Protein AF-S8C388-F1 (afdb_monomer)

Structure (mmCIF, N/CA/C/O backbone):
data_AF-S8C388-F1
#
_entry.id   AF-S8C388-F1
#
loop_
_atom_site.group_PDB
_atom_site.id
_atom_site.type_symbol
_atom_site.label_atom_id
_atom_site.label_alt_id
_atom_site.label_comp_id
_atom_site.label_asym_id
_atom_site.label_entity_id
_atom_site.label_seq_id
_atom_site.pdbx_PDB_ins_code
_atom_site.Cartn_x
_atom_site.Cartn_y
_atom_site.Cartn_z
_atom_site.occupancy
_atom_site.B_iso_or_equiv
_atom_site.auth_seq_id
_atom_site.auth_comp_id
_atom_site.auth_asym_id
_atom_site.auth_atom_id
_atom_site.pdbx_PDB_model_num
ATOM 1 N N . VAL A 1 1 ? 28.770 -8.120 -2.928 1.00 51.78 1 VAL A N 1
ATOM 2 C CA . VAL A 1 1 ? 28.266 -6.893 -3.592 1.00 51.78 1 VAL A CA 1
ATOM 3 C C . VAL A 1 1 ? 26.761 -7.035 -3.756 1.00 51.78 1 VAL A C 1
ATOM 5 O O . VAL A 1 1 ? 26.341 -8.005 -4.373 1.00 51.78 1 VAL A O 1
ATOM 8 N N . LEU A 1 2 ? 25.957 -6.150 -3.159 1.00 63.97 2 LEU A N 1
ATOM 9 C CA . LEU A 1 2 ? 24.500 -6.151 -3.341 1.00 63.97 2 LEU A CA 1
ATOM 10 C C . LEU A 1 2 ? 24.179 -5.541 -4.712 1.00 63.97 2 LEU A C 1
ATOM 12 O O . LEU A 1 2 ? 24.616 -4.428 -4.999 1.00 63.97 2 LEU A O 1
ATOM 16 N N . THR A 1 3 ? 23.467 -6.257 -5.582 1.00 83.06 3 THR A N 1
ATOM 17 C CA . THR A 1 3 ? 23.083 -5.714 -6.893 1.00 83.06 3 THR A CA 1
ATOM 18 C C . THR A 1 3 ? 21.937 -4.711 -6.738 1.00 83.06 3 THR A C 1
ATOM 20 O O . THR A 1 3 ? 21.128 -4.817 -5.815 1.00 83.06 3 THR A O 1
ATOM 23 N N . LYS A 1 4 ? 21.845 -3.733 -7.654 1.00 79.50 4 LYS A N 1
ATOM 24 C CA . LYS A 1 4 ? 20.786 -2.704 -7.643 1.00 79.50 4 LYS A CA 1
ATOM 25 C C . LYS A 1 4 ? 19.384 -3.320 -7.565 1.00 79.50 4 LYS A C 1
ATOM 27 O O . LYS A 1 4 ? 18.557 -2.842 -6.801 1.00 79.50 4 LYS A O 1
ATOM 32 N N . SER A 1 5 ? 19.150 -4.419 -8.282 1.00 80.88 5 SER A N 1
ATOM 33 C CA . SER A 1 5 ? 17.873 -5.136 -8.255 1.00 80.88 5 SER A CA 1
ATOM 34 C C . SER A 1 5 ? 17.545 -5.716 -6.877 1.00 80.88 5 SER A C 1
ATOM 36 O O . SER A 1 5 ? 16.419 -5.564 -6.427 1.00 80.88 5 SER A O 1
ATOM 38 N N . ILE A 1 6 ? 18.516 -6.306 -6.164 1.00 85.88 6 ILE A N 1
ATOM 39 C CA . ILE A 1 6 ? 18.266 -6.828 -4.809 1.00 85.88 6 ILE A CA 1
ATOM 40 C C . ILE A 1 6 ? 17.948 -5.680 -3.847 1.00 85.88 6 ILE A C 1
ATOM 42 O O . ILE A 1 6 ? 17.042 -5.805 -3.031 1.00 85.88 6 ILE A O 1
ATOM 46 N N . LEU A 1 7 ? 18.651 -4.548 -3.952 1.00 88.81 7 LEU A N 1
ATOM 47 C CA . LEU A 1 7 ? 18.364 -3.380 -3.118 1.00 88.81 7 LEU A CA 1
ATOM 48 C C . LEU A 1 7 ? 16.943 -2.844 -3.360 1.00 88.81 7 LEU A C 1
ATOM 50 O O . LEU A 1 7 ? 16.223 -2.579 -2.399 1.00 88.81 7 LEU A O 1
ATOM 54 N N . LEU A 1 8 ? 16.535 -2.724 -4.627 1.00 88.25 8 LEU A N 1
ATOM 55 C CA . LEU A 1 8 ? 15.192 -2.281 -5.010 1.00 88.25 8 LEU A CA 1
ATOM 56 C C . LEU A 1 8 ? 14.110 -3.229 -4.483 1.00 88.25 8 LEU A C 1
ATOM 58 O O . LEU A 1 8 ? 13.168 -2.774 -3.835 1.00 88.25 8 LEU A O 1
ATOM 62 N N . SER A 1 9 ? 14.267 -4.539 -4.689 1.00 89.56 9 SER A N 1
ATOM 63 C CA . SER A 1 9 ? 13.317 -5.537 -4.189 1.00 89.56 9 SER A CA 1
ATOM 64 C C . SER A 1 9 ? 13.241 -5.547 -2.664 1.00 89.56 9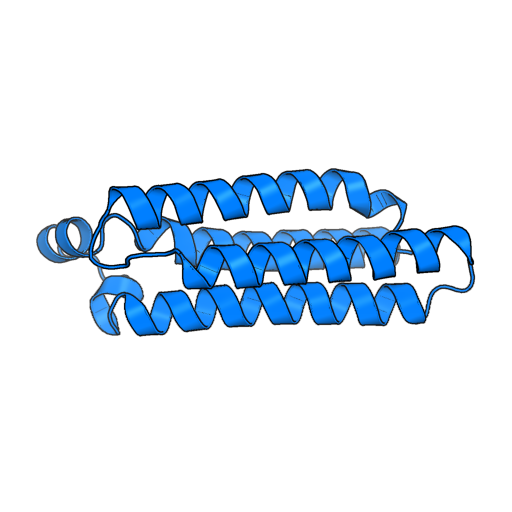 SER A C 1
ATOM 66 O O . SER A 1 9 ? 12.146 -5.567 -2.112 1.00 89.56 9 SER A O 1
ATOM 68 N N . SER A 1 10 ? 14.376 -5.471 -1.963 1.00 92.25 10 SER A N 1
ATOM 69 C CA . SER A 1 10 ? 14.397 -5.404 -0.497 1.00 92.25 10 SER A CA 1
ATOM 70 C C . SER A 1 10 ? 13.711 -4.145 0.032 1.00 92.25 10 SER A C 1
ATOM 72 O O . SER A 1 10 ? 12.961 -4.220 1.006 1.00 92.25 10 SER A O 1
ATOM 74 N N . CYS A 1 11 ? 13.923 -2.996 -0.618 1.00 92.88 11 CYS A N 1
ATOM 75 C CA . CYS A 1 11 ? 13.239 -1.749 -0.282 1.00 92.88 11 CYS A CA 1
ATOM 76 C C . CYS A 1 11 ? 11.717 -1.887 -0.447 1.00 92.88 11 CYS A C 1
ATOM 78 O O . CYS A 1 11 ? 10.972 -1.603 0.490 1.00 92.88 11 CYS A O 1
ATOM 80 N N . LEU A 1 12 ? 11.262 -2.416 -1.588 1.00 93.38 12 LEU A N 1
ATOM 81 C CA . LEU A 1 12 ? 9.843 -2.643 -1.868 1.00 93.38 12 LEU A CA 1
ATOM 82 C C . LEU A 1 12 ? 9.199 -3.587 -0.842 1.00 93.38 12 LEU A C 1
ATOM 84 O O . LEU A 1 12 ? 8.171 -3.253 -0.255 1.00 93.38 12 LEU A O 1
ATOM 88 N N . CYS A 1 13 ? 9.840 -4.724 -0.554 1.00 94.06 13 CYS A N 1
ATOM 89 C CA . CYS A 1 13 ? 9.389 -5.665 0.473 1.00 94.06 13 CYS A CA 1
ATOM 90 C C . CYS A 1 13 ? 9.283 -5.007 1.855 1.00 94.06 13 CYS A C 1
ATOM 92 O O . CYS A 1 13 ? 8.340 -5.274 2.601 1.00 94.06 13 CYS A O 1
ATOM 94 N N . SER A 1 14 ? 10.236 -4.137 2.199 1.00 95.94 14 SER A N 1
ATOM 95 C CA . SER A 1 14 ? 10.257 -3.442 3.489 1.00 95.94 14 SER A CA 1
ATOM 96 C C . SER A 1 14 ? 9.117 -2.425 3.591 1.00 95.94 14 SER A C 1
ATOM 98 O O . SER A 1 14 ? 8.417 -2.391 4.602 1.00 95.94 14 SER A O 1
ATOM 100 N N . LEU A 1 15 ? 8.871 -1.651 2.527 1.00 96.75 15 LEU A N 1
ATOM 101 C CA . LEU A 1 15 ? 7.749 -0.711 2.448 1.00 96.75 15 LEU A CA 1
ATOM 102 C C . LEU A 1 15 ? 6.405 -1.432 2.594 1.00 96.75 15 LEU A C 1
ATOM 104 O O . LEU A 1 15 ? 5.589 -1.044 3.430 1.00 96.75 15 LEU A O 1
ATOM 108 N N . PHE A 1 16 ? 6.200 -2.528 1.860 1.00 96.31 16 PHE A N 1
ATOM 109 C CA . PHE A 1 16 ? 4.989 -3.339 1.994 1.00 96.31 16 PHE A CA 1
ATOM 110 C C . PHE A 1 16 ? 4.844 -3.964 3.380 1.00 96.31 16 PHE A C 1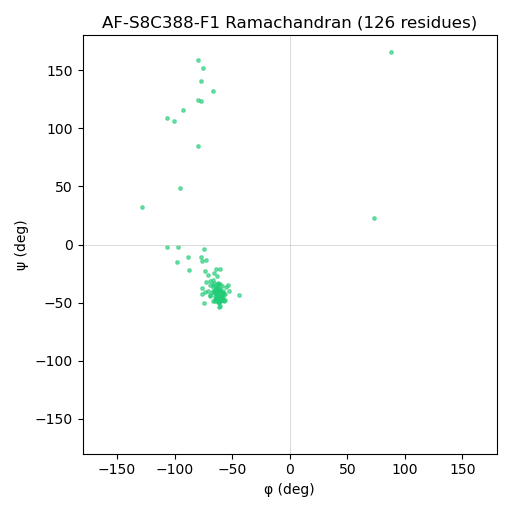
ATOM 112 O O . PHE A 1 16 ? 3.737 -3.995 3.911 1.00 96.31 16 PHE A O 1
ATOM 119 N N . SER A 1 17 ? 5.937 -4.407 4.004 1.00 97.19 17 SER A N 1
ATOM 120 C CA . SER A 1 17 ? 5.894 -4.940 5.371 1.00 97.19 17 SER A CA 1
ATOM 121 C C . SER A 1 17 ? 5.409 -3.890 6.374 1.00 97.19 17 SER A C 1
ATOM 123 O O . SER A 1 17 ? 4.593 -4.203 7.240 1.00 97.19 17 SER A O 1
ATOM 125 N N . LEU A 1 18 ? 5.843 -2.632 6.231 1.00 97.12 18 LEU A N 1
ATOM 126 C CA . LEU A 1 18 ? 5.353 -1.525 7.057 1.00 97.12 18 LEU A CA 1
ATOM 127 C C . LEU A 1 18 ? 3.863 -1.252 6.812 1.00 97.12 18 LEU A C 1
ATOM 129 O O . LEU A 1 18 ? 3.095 -1.147 7.767 1.00 97.12 18 LEU A O 1
ATOM 133 N N . ILE A 1 19 ? 3.441 -1.192 5.546 1.00 97.94 19 ILE A N 1
ATOM 134 C CA . ILE A 1 19 ? 2.038 -0.971 5.162 1.00 97.94 19 ILE A CA 1
ATOM 135 C C . ILE A 1 19 ? 1.139 -2.073 5.742 1.00 97.94 19 ILE A C 1
ATOM 137 O O . ILE A 1 19 ? 0.114 -1.774 6.354 1.00 97.94 19 ILE A O 1
ATOM 141 N N . ILE A 1 20 ? 1.538 -3.340 5.599 1.00 97.62 20 ILE A N 1
ATOM 142 C CA . ILE A 1 20 ? 0.823 -4.505 6.139 1.00 97.62 20 ILE A CA 1
ATOM 143 C C . ILE A 1 20 ? 0.786 -4.452 7.665 1.00 97.62 20 ILE A C 1
ATOM 145 O O . ILE A 1 20 ? -0.259 -4.719 8.257 1.00 97.62 20 ILE A O 1
ATOM 149 N N . SER A 1 21 ? 1.893 -4.071 8.309 1.00 96.12 21 SER A N 1
ATOM 150 C CA . SER A 1 21 ? 1.939 -3.941 9.765 1.00 96.12 21 SER A CA 1
ATOM 151 C C . SER A 1 21 ? 0.981 -2.878 10.292 1.00 96.12 21 SER A C 1
ATOM 153 O O . SER A 1 21 ? 0.474 -3.055 11.390 1.00 96.12 21 SER A O 1
ATOM 155 N N . LEU A 1 22 ? 0.734 -1.794 9.553 1.00 95.81 22 LEU A N 1
ATOM 156 C CA . LEU A 1 22 ? -0.268 -0.793 9.930 1.00 95.81 22 LEU A CA 1
ATOM 157 C C . LEU A 1 22 ? -1.689 -1.285 9.644 1.00 95.81 22 LEU A C 1
ATOM 159 O O . LEU A 1 22 ? -2.597 -1.097 10.449 1.00 95.81 22 LEU A O 1
ATOM 163 N N . ALA A 1 23 ? -1.888 -1.920 8.490 1.00 96.81 23 ALA A N 1
ATOM 164 C CA . ALA A 1 23 ? -3.203 -2.357 8.051 1.00 96.81 23 ALA A CA 1
ATOM 165 C C . ALA A 1 23 ? -3.774 -3.506 8.886 1.00 96.81 23 ALA A C 1
ATOM 167 O O . ALA A 1 23 ? -4.991 -3.591 9.030 1.00 96.81 23 ALA A O 1
ATOM 168 N N . LYS A 1 24 ? -2.919 -4.383 9.431 1.00 96.25 24 LYS A N 1
ATOM 169 C CA . LYS A 1 24 ? -3.355 -5.538 10.230 1.00 96.25 24 LYS A CA 1
ATOM 170 C C . LYS A 1 24 ? -4.086 -5.129 11.515 1.00 96.25 24 LYS A C 1
ATOM 172 O O . LYS A 1 24 ? -4.917 -5.896 11.980 1.00 96.25 24 LYS A O 1
ATOM 177 N N . ASP A 1 25 ? -3.786 -3.942 12.046 1.00 95.25 25 ASP A N 1
ATOM 178 C CA . ASP A 1 25 ? -4.349 -3.429 13.302 1.00 95.25 25 ASP A CA 1
ATOM 179 C C . ASP A 1 25 ? -5.667 -2.658 13.064 1.00 95.25 25 ASP A C 1
ATOM 181 O O . ASP A 1 25 ? -6.369 -2.296 14.005 1.00 95.25 25 ASP A O 1
ATOM 185 N N . LEU A 1 26 ? -6.027 -2.359 11.806 1.00 95.88 26 LEU A N 1
ATOM 186 C CA . LEU A 1 26 ? -7.265 -1.639 11.470 1.00 95.88 26 LEU A CA 1
ATOM 187 C C . LEU A 1 26 ? -8.560 -2.413 11.781 1.00 95.88 26 LEU A C 1
ATOM 189 O O . LEU A 1 26 ? -9.544 -1.749 12.108 1.00 95.88 26 LEU A O 1
ATOM 193 N N . PRO A 1 27 ? -8.640 -3.752 11.651 1.00 95.44 27 PRO A N 1
ATOM 194 C CA . PRO A 1 27 ? -9.875 -4.488 11.909 1.00 95.44 27 PRO A CA 1
ATOM 195 C C . PRO A 1 27 ? -10.255 -4.631 13.383 1.00 95.44 27 PRO A C 1
ATOM 197 O O . PRO A 1 27 ? -11.437 -4.829 13.651 1.00 95.44 27 PRO A O 1
ATOM 200 N N . ASP A 1 28 ? -9.302 -4.525 14.316 1.00 94.25 28 ASP A N 1
ATOM 201 C CA . ASP A 1 28 ? -9.519 -4.883 15.728 1.00 94.25 28 ASP A CA 1
ATOM 202 C C . ASP A 1 28 ? -9.111 -3.7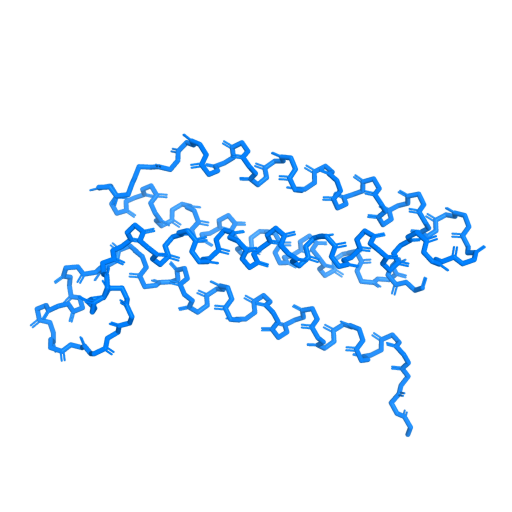91 16.733 1.00 94.25 28 ASP A C 1
ATOM 204 O O . ASP A 1 28 ? -8.726 -4.058 17.868 1.00 94.25 28 ASP A O 1
ATOM 208 N N . VAL A 1 29 ? -9.257 -2.519 16.350 1.00 94.19 29 VAL A N 1
ATOM 209 C CA . VAL A 1 29 ? -8.871 -1.378 17.207 1.00 94.19 29 VAL A CA 1
ATOM 210 C C . VAL A 1 29 ? -9.550 -1.410 18.584 1.00 94.19 29 VAL A C 1
ATOM 212 O O . VAL A 1 29 ? -8.949 -1.024 19.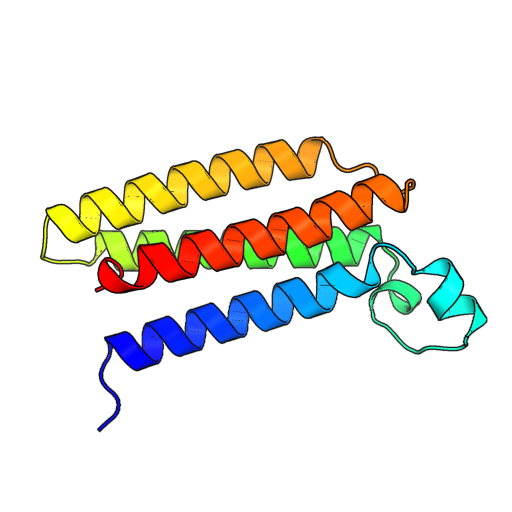588 1.00 94.19 29 VAL A O 1
ATOM 215 N N . GLU A 1 30 ? -10.810 -1.843 18.650 1.00 92.31 30 GLU A N 1
ATOM 216 C CA . GLU A 1 30 ? -11.564 -1.900 19.907 1.00 92.31 30 GLU A CA 1
ATOM 217 C C . GLU A 1 30 ? -11.152 -3.091 20.785 1.00 92.31 30 GLU A C 1
ATOM 219 O O . GLU A 1 30 ? -11.082 -2.951 22.009 1.00 92.31 30 GLU A O 1
ATOM 224 N N . GLY A 1 31 ? -10.849 -4.247 20.184 1.00 93.50 31 GLY A N 1
ATOM 225 C CA . GLY A 1 31 ? -10.279 -5.388 20.900 1.00 93.50 31 GLY A CA 1
ATOM 226 C C . GLY A 1 31 ? -8.910 -5.041 21.479 1.00 93.50 31 GLY A C 1
ATOM 227 O O . GLY A 1 31 ? -8.687 -5.210 22.680 1.00 93.50 31 GLY A O 1
ATOM 228 N N . ASP A 1 32 ? -8.048 -4.430 20.665 1.00 95.00 32 ASP A N 1
ATOM 229 C CA . ASP A 1 32 ? -6.712 -3.979 21.061 1.00 95.00 32 ASP A CA 1
ATOM 230 C C . ASP A 1 32 ? -6.759 -2.949 22.200 1.00 95.00 32 ASP A C 1
ATOM 232 O O . ASP A 1 32 ? -5.963 -3.009 23.144 1.00 95.00 32 ASP A O 1
ATOM 236 N N . ARG A 1 33 ? -7.732 -2.027 22.162 1.00 95.25 33 ARG A N 1
ATOM 237 C CA . ARG A 1 33 ? -7.971 -1.053 23.238 1.00 95.25 33 ARG A CA 1
ATOM 238 C C . ARG A 1 33 ? -8.349 -1.743 24.546 1.00 95.25 33 ARG A C 1
ATOM 240 O O . ARG A 1 33 ? -7.790 -1.407 25.589 1.00 95.25 33 ARG A O 1
ATOM 247 N N . LYS A 1 34 ? -9.275 -2.706 24.507 1.00 96.06 34 LYS A N 1
ATOM 248 C CA . LYS A 1 34 ? -9.710 -3.469 25.693 1.00 96.06 34 LYS A CA 1
ATOM 249 C C . LYS A 1 34 ? -8.597 -4.336 26.272 1.00 96.06 34 LYS A C 1
ATOM 251 O O . LYS A 1 34 ? -8.525 -4.494 27.486 1.00 96.06 34 LYS A O 1
ATOM 256 N N . ALA A 1 35 ? -7.716 -4.853 25.420 1.00 95.62 35 ALA A N 1
ATOM 257 C CA . ALA A 1 35 ? -6.529 -5.599 25.822 1.00 95.62 35 ALA A CA 1
ATOM 258 C C . ALA A 1 35 ? -5.403 -4.708 26.391 1.00 95.62 35 ALA A C 1
ATOM 260 O O . ALA A 1 35 ? -4.381 -5.225 26.838 1.00 95.62 35 ALA A O 1
ATOM 261 N N . GLY A 1 36 ? -5.569 -3.379 26.391 1.00 94.56 36 GLY A N 1
ATOM 262 C CA . GLY A 1 36 ? -4.572 -2.437 26.903 1.00 94.56 36 GLY A CA 1
ATOM 263 C C . GLY A 1 36 ? -3.344 -2.287 25.999 1.00 94.56 36 GLY A C 1
ATOM 264 O O . GLY A 1 36 ? -2.277 -1.896 26.476 1.00 94.56 36 GLY A O 1
ATOM 265 N N . LEU A 1 37 ? -3.465 -2.606 24.705 1.00 94.75 37 LEU A N 1
ATOM 266 C CA . LEU A 1 37 ? -2.355 -2.508 23.761 1.00 94.75 37 LEU A CA 1
ATOM 267 C C . LEU A 1 37 ? -2.094 -1.056 23.344 1.00 94.75 37 LEU A C 1
ATOM 269 O O . LEU A 1 37 ? -2.999 -0.266 23.083 1.00 94.75 37 LEU A O 1
ATOM 273 N N . ASN A 1 38 ? -0.812 -0.715 23.215 1.00 92.50 38 ASN A N 1
ATOM 274 C CA . ASN A 1 38 ? -0.343 0.626 22.859 1.00 92.50 38 ASN A CA 1
ATOM 275 C C . ASN A 1 38 ? -0.067 0.781 21.351 1.00 92.50 38 ASN A C 1
ATOM 277 O O . ASN A 1 38 ? 0.989 1.288 20.959 1.00 92.50 38 ASN A O 1
ATOM 281 N N . LEU A 1 39 ? -1.008 0.351 20.506 1.00 92.81 39 LEU A N 1
ATOM 282 C CA . LEU A 1 39 ? -0.890 0.404 19.043 1.00 92.81 39 LEU A CA 1
ATOM 283 C C . LEU A 1 39 ? -1.183 1.800 18.479 1.00 92.81 39 LEU A C 1
ATOM 285 O O . LEU A 1 39 ? -1.862 2.618 19.104 1.00 92.81 39 LEU A O 1
ATOM 289 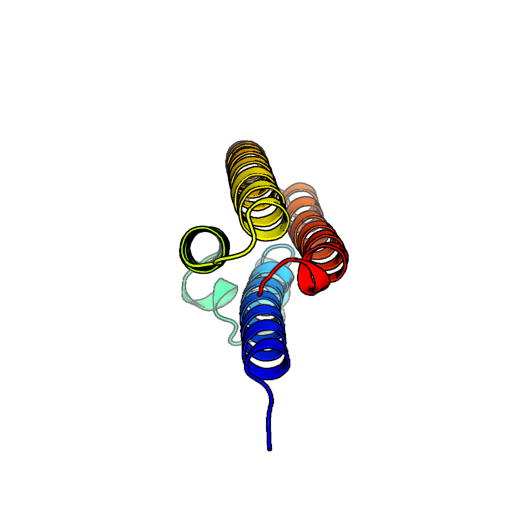N N . LEU A 1 40 ? -0.689 2.077 17.268 1.00 92.31 40 LEU A N 1
ATOM 290 C CA . LEU A 1 40 ? -0.915 3.366 16.609 1.00 92.31 40 LEU A CA 1
ATOM 291 C C . LEU A 1 40 ? -2.413 3.601 16.359 1.00 92.31 40 LEU A C 1
ATOM 293 O O . LEU A 1 40 ? -2.918 4.677 16.668 1.00 92.31 40 LEU A O 1
ATOM 297 N N . SER A 1 41 ? -3.133 2.576 15.896 1.00 93.62 41 SER A N 1
ATOM 298 C CA . SER A 1 41 ? -4.582 2.619 15.654 1.00 93.62 41 SER A CA 1
ATOM 299 C C . SER A 1 41 ? -5.389 2.923 16.922 1.00 93.62 41 SER A C 1
ATOM 301 O O . SER A 1 41 ? -6.384 3.644 16.858 1.00 93.62 41 SER A O 1
ATOM 303 N N . VAL A 1 42 ? -4.928 2.459 18.088 1.00 95.38 42 VAL A N 1
ATOM 304 C CA . VAL A 1 42 ? -5.538 2.755 19.396 1.00 95.38 42 VAL A CA 1
ATOM 305 C C . VAL A 1 42 ? -5.259 4.198 19.830 1.00 95.38 42 VAL A C 1
ATOM 307 O O . VAL A 1 42 ? -6.165 4.862 20.346 1.00 95.38 42 VAL A O 1
ATOM 310 N N . LYS A 1 43 ? -4.029 4.686 19.604 1.00 95.38 43 LYS A N 1
ATOM 311 C CA . LYS A 1 43 ? -3.552 6.012 20.037 1.00 95.38 43 LYS A CA 1
ATOM 312 C C . LYS A 1 43 ? -4.111 7.170 19.218 1.00 95.38 43 LYS A C 1
ATOM 314 O O . LYS A 1 43 ? -4.575 8.143 19.800 1.00 95.38 43 LYS A O 1
ATOM 319 N N . ILE A 1 44 ? -4.026 7.087 17.889 1.00 95.69 44 ILE A N 1
ATOM 320 C CA . ILE A 1 44 ? -4.427 8.184 16.986 1.00 95.69 44 ILE A CA 1
ATOM 321 C C . ILE A 1 44 ? -5.740 7.898 16.252 1.00 95.69 44 ILE A C 1
ATOM 323 O O . ILE A 1 44 ? -6.229 8.745 15.512 1.00 95.69 44 ILE A O 1
ATOM 327 N N . GLY A 1 45 ? -6.329 6.723 16.470 1.00 93.81 45 GLY A N 1
ATOM 328 C CA . GLY A 1 45 ? -7.571 6.307 15.836 1.00 93.81 45 GLY A CA 1
ATOM 329 C C . GLY A 1 45 ? -7.362 5.619 14.488 1.00 93.81 45 GLY A C 1
ATOM 330 O O . GLY A 1 45 ? -6.302 5.665 13.863 1.00 93.81 45 GLY A O 1
ATOM 331 N N . GLN A 1 46 ? -8.426 4.973 14.028 1.00 94.88 46 GLN A N 1
ATOM 332 C CA . GLN A 1 46 ? -8.419 4.134 12.834 1.00 94.88 46 GLN A CA 1
ATOM 333 C C . GLN A 1 46 ? -8.301 4.947 11.534 1.00 94.88 46 GLN A C 1
ATOM 335 O O . GLN A 1 46 ? -7.557 4.562 10.635 1.00 94.88 46 GLN A O 1
ATOM 340 N N . MET A 1 47 ? -8.986 6.095 11.441 1.00 95.69 47 MET A N 1
ATOM 341 C CA . MET A 1 47 ? -8.991 6.932 10.233 1.00 95.69 47 MET A CA 1
ATOM 342 C C . MET A 1 47 ? -7.606 7.520 9.904 1.00 95.69 47 MET A C 1
ATOM 344 O O 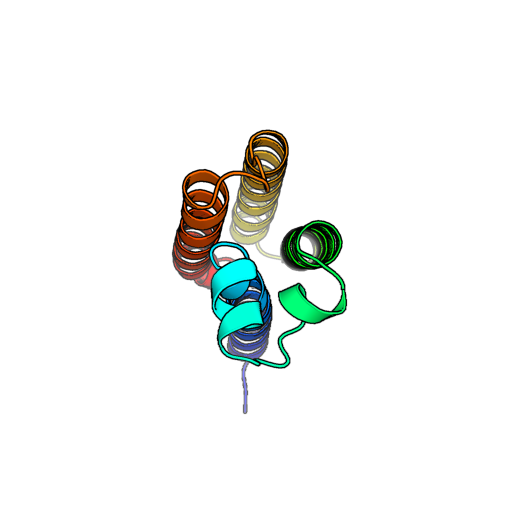. MET A 1 47 ? -7.159 7.344 8.770 1.00 95.69 47 MET A O 1
ATOM 348 N N . PRO A 1 48 ? -6.858 8.133 10.845 1.00 97.19 48 PRO A N 1
ATOM 349 C CA . PRO A 1 48 ? -5.506 8.605 10.544 1.00 97.19 48 PRO A CA 1
ATOM 350 C C . PRO A 1 48 ? -4.547 7.477 10.146 1.00 97.19 48 PRO A C 1
ATOM 352 O O . PRO A 1 48 ? -3.768 7.648 9.212 1.00 97.19 48 PRO A O 1
ATOM 355 N N . VAL A 1 49 ? -4.630 6.303 10.788 1.00 97.25 49 VAL A N 1
ATOM 356 C CA . VAL A 1 49 ? -3.802 5.140 10.413 1.00 97.25 49 VAL A C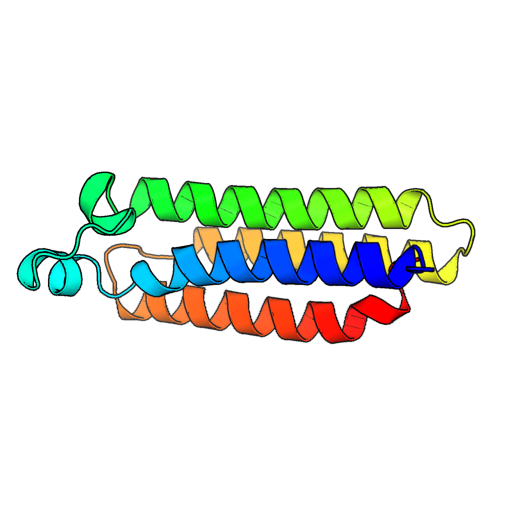A 1
ATOM 357 C C . VAL A 1 49 ? -4.148 4.631 9.018 1.00 97.25 49 VAL A C 1
ATOM 359 O O . VAL A 1 49 ? -3.242 4.322 8.245 1.00 97.25 49 VAL A O 1
ATOM 362 N N . PHE A 1 50 ? -5.433 4.592 8.663 1.00 97.62 50 PHE A N 1
ATOM 363 C CA . PHE A 1 50 ? -5.864 4.248 7.312 1.00 97.62 50 PHE A CA 1
ATOM 364 C C . PHE A 1 50 ? -5.291 5.219 6.274 1.00 97.62 50 PHE A C 1
ATOM 366 O O . PHE A 1 50 ? -4.717 4.775 5.281 1.00 97.62 50 PHE A O 1
ATOM 373 N N . VAL A 1 51 ? -5.360 6.531 6.527 1.00 98.00 51 VAL A N 1
ATOM 374 C CA . VAL A 1 51 ? -4.774 7.546 5.636 1.00 98.00 51 VAL A CA 1
ATOM 375 C C . VAL A 1 51 ? -3.265 7.347 5.493 1.00 98.00 51 VAL A C 1
ATOM 377 O O . VAL A 1 51 ? -2.779 7.302 4.368 1.00 98.00 51 VAL A O 1
ATOM 380 N N . ILE A 1 52 ? -2.528 7.146 6.592 1.00 97.94 52 ILE A N 1
ATOM 381 C CA . ILE A 1 52 ? -1.080 6.874 6.551 1.00 97.94 52 ILE A CA 1
ATOM 382 C C . ILE A 1 52 ? -0.785 5.630 5.704 1.00 97.94 52 ILE A C 1
ATOM 384 O O . ILE A 1 52 ? 0.074 5.672 4.825 1.00 97.94 52 ILE A O 1
ATOM 388 N N . CYS A 1 53 ? -1.520 4.539 5.931 1.00 97.56 53 CYS A N 1
ATOM 389 C CA . CYS A 1 53 ? -1.376 3.287 5.192 1.00 97.56 53 CYS A CA 1
ATOM 390 C C . CYS A 1 53 ? -1.570 3.498 3.679 1.00 97.56 53 CYS A C 1
ATOM 392 O O . CYS A 1 53 ? -0.721 3.097 2.880 1.00 97.56 53 CYS A O 1
ATOM 394 N N . VAL A 1 54 ? -2.641 4.195 3.286 1.00 97.69 54 VAL A N 1
ATOM 395 C CA . VAL A 1 54 ? -2.934 4.511 1.881 1.00 97.69 54 VAL A CA 1
ATOM 396 C C . VAL A 1 54 ? -1.878 5.440 1.288 1.00 97.69 54 VAL A C 1
ATOM 398 O O . VAL A 1 54 ? -1.396 5.185 0.188 1.00 97.69 54 VAL A O 1
ATOM 401 N N . SER A 1 55 ? -1.464 6.487 2.002 1.00 98.06 55 SER A N 1
ATOM 402 C CA . SER A 1 55 ? -0.421 7.404 1.535 1.00 98.06 55 SER A CA 1
ATOM 403 C C . SER A 1 55 ? 0.909 6.687 1.302 1.00 98.06 55 SER A C 1
ATOM 405 O O . SER A 1 55 ? 1.546 6.915 0.275 1.00 98.06 55 SER A O 1
ATOM 407 N N . MET A 1 56 ? 1.310 5.780 2.200 1.00 97.88 56 MET A N 1
ATOM 408 C CA . MET A 1 56 ? 2.515 4.960 2.030 1.00 97.88 56 MET A CA 1
ATOM 409 C C . MET A 1 56 ? 2.409 4.024 0.822 1.00 97.88 56 MET A C 1
ATOM 411 O O . MET A 1 56 ? 3.370 3.892 0.061 1.00 97.88 56 MET A O 1
ATOM 415 N N . LEU A 1 57 ? 1.243 3.408 0.609 1.00 97.69 57 LEU A N 1
ATOM 416 C CA . LEU A 1 57 ? 0.986 2.561 -0.556 1.00 97.69 57 LEU A CA 1
ATOM 417 C C . LEU A 1 57 ? 1.102 3.356 -1.865 1.00 97.69 57 LEU A C 1
ATOM 419 O O . LEU A 1 57 ? 1.826 2.954 -2.774 1.00 97.69 57 LEU A O 1
ATOM 423 N N . MET A 1 58 ? 0.467 4.528 -1.938 1.00 98.12 58 MET A N 1
ATOM 424 C CA . MET A 1 58 ? 0.526 5.389 -3.124 1.00 98.12 58 MET A CA 1
ATOM 425 C C . MET A 1 58 ? 1.936 5.928 -3.382 1.00 98.12 58 MET A C 1
ATOM 427 O O . MET A 1 58 ? 2.374 5.968 -4.531 1.00 98.12 58 MET A O 1
ATOM 431 N N . ALA A 1 59 ? 2.678 6.290 -2.331 1.00 97.94 59 ALA A N 1
ATOM 432 C CA . ALA A 1 59 ? 4.073 6.707 -2.451 1.00 97.94 59 ALA A CA 1
ATOM 433 C C . ALA A 1 59 ? 4.968 5.573 -2.976 1.00 97.94 59 ALA A C 1
ATOM 435 O O . ALA A 1 59 ? 5.830 5.811 -3.822 1.00 97.94 59 ALA A O 1
ATOM 436 N N . THR A 1 60 ? 4.727 4.338 -2.529 1.00 96.75 60 THR A N 1
ATOM 437 C CA . THR A 1 60 ? 5.442 3.146 -3.010 1.00 96.75 60 THR A CA 1
ATOM 438 C C . THR A 1 60 ? 5.222 2.949 -4.510 1.00 96.75 60 THR A C 1
ATOM 440 O O . THR A 1 60 ? 6.184 2.792 -5.259 1.00 96.75 60 THR A O 1
ATOM 443 N N . TYR A 1 61 ? 3.979 3.062 -4.985 1.00 97.25 61 TYR A N 1
ATOM 444 C CA . TYR A 1 61 ? 3.689 2.982 -6.418 1.00 97.25 61 TYR A CA 1
ATOM 445 C C . TYR A 1 61 ? 4.253 4.151 -7.220 1.00 97.25 61 TYR A C 1
ATOM 447 O O . TYR A 1 61 ? 4.772 3.937 -8.315 1.00 97.25 61 TYR A O 1
ATOM 455 N N . GLY A 1 62 ? 4.244 5.365 -6.666 1.00 97.06 62 GLY A N 1
ATOM 456 C CA . GLY A 1 62 ? 4.927 6.512 -7.265 1.00 97.06 62 GLY A CA 1
ATOM 457 C C . GLY A 1 62 ? 6.427 6.268 -7.453 1.00 97.06 62 GLY A C 1
ATOM 458 O O . GLY A 1 62 ? 6.969 6.554 -8.522 1.00 97.06 62 GLY A O 1
ATOM 459 N N . LEU A 1 63 ? 7.090 5.671 -6.457 1.00 95.12 63 LEU A N 1
ATOM 460 C CA . LEU A 1 63 ? 8.503 5.305 -6.541 1.00 95.12 63 LEU A CA 1
ATOM 461 C C . LEU A 1 63 ? 8.750 4.264 -7.642 1.00 95.12 63 LEU A C 1
ATOM 463 O O . LEU A 1 63 ? 9.649 4.451 -8.463 1.00 95.12 63 LEU A O 1
ATOM 467 N N . CYS A 1 64 ? 7.938 3.206 -7.706 1.00 95.06 64 CYS A N 1
ATOM 468 C CA . CYS A 1 64 ? 8.051 2.188 -8.752 1.00 95.06 64 CYS A CA 1
ATOM 469 C C . CYS A 1 64 ? 7.848 2.765 -10.161 1.00 95.06 64 CYS A C 1
ATOM 471 O O . CYS A 1 64 ? 8.593 2.417 -11.078 1.00 95.06 64 CYS A O 1
ATOM 473 N N . ILE A 1 65 ? 6.892 3.684 -10.336 1.00 96.69 65 ILE A N 1
ATOM 474 C CA . ILE A 1 65 ? 6.683 4.397 -11.605 1.00 96.69 65 ILE A CA 1
ATOM 475 C C . ILE A 1 65 ? 7.927 5.218 -11.963 1.00 96.69 65 ILE A C 1
ATOM 477 O O . ILE A 1 65 ? 8.408 5.131 -13.093 1.00 96.69 65 ILE A O 1
ATOM 481 N N . GLY A 1 66 ? 8.486 5.969 -11.009 1.00 95.12 66 GLY A N 1
ATOM 482 C CA . GLY A 1 66 ? 9.713 6.744 -11.212 1.00 95.12 66 GLY A CA 1
ATOM 483 C C . GLY A 1 66 ? 10.901 5.876 -11.641 1.00 95.12 66 GLY A C 1
ATOM 484 O O . GLY A 1 66 ? 11.591 6.199 -12.609 1.00 95.12 66 GLY A O 1
ATOM 485 N N . ILE A 1 67 ? 11.094 4.729 -10.981 1.00 92.56 67 ILE A N 1
ATOM 486 C CA . ILE A 1 67 ? 12.120 3.741 -11.344 1.00 92.56 67 ILE A CA 1
ATOM 487 C C . ILE A 1 67 ? 11.870 3.199 -12.756 1.00 92.56 67 ILE A C 1
ATOM 489 O O . ILE A 1 67 ? 12.779 3.216 -13.586 1.00 92.56 67 ILE A O 1
ATOM 493 N N . GLY A 1 68 ? 10.640 2.782 -13.064 1.00 93.56 68 GLY A N 1
ATOM 494 C CA . GLY A 1 68 ? 10.270 2.266 -14.383 1.00 93.56 68 GLY A CA 1
ATOM 495 C C . GLY A 1 68 ? 10.537 3.266 -15.510 1.00 93.56 68 GLY A C 1
ATOM 496 O O . GLY A 1 68 ? 11.086 2.890 -16.545 1.00 93.56 68 GLY A O 1
ATOM 497 N N . LEU A 1 69 ? 10.227 4.550 -15.297 1.00 95.12 69 LEU A N 1
ATOM 498 C CA . LEU A 1 69 ? 10.497 5.627 -16.258 1.00 95.12 69 LEU A CA 1
ATOM 499 C C . LEU A 1 69 ? 11.997 5.801 -16.542 1.00 95.12 69 LEU A C 1
ATOM 501 O O . LEU A 1 69 ? 12.369 6.095 -17.678 1.00 95.12 69 LEU A O 1
ATOM 505 N N . SER A 1 70 ? 12.852 5.568 -15.543 1.00 92.50 70 SER A N 1
ATOM 506 C CA . SER A 1 70 ? 14.312 5.627 -15.695 1.00 92.50 70 SER A CA 1
ATOM 507 C C . SER A 1 70 ? 14.926 4.407 -16.395 1.00 92.50 70 SER A C 1
ATOM 509 O O . SER A 1 70 ? 16.098 4.449 -16.774 1.00 92.50 70 SER A O 1
ATOM 511 N N . SER A 1 71 ? 14.155 3.333 -16.610 1.00 92.12 71 SER A N 1
ATOM 512 C CA . SER A 1 71 ? 14.669 2.107 -17.223 1.00 92.12 71 SER A CA 1
ATOM 513 C C . SER A 1 71 ? 15.062 2.341 -18.689 1.00 92.12 71 SER A C 1
ATOM 515 O O . SER A 1 71 ? 14.258 2.891 -19.455 1.00 92.12 71 SER A O 1
ATOM 517 N N . PRO A 1 72 ? 16.256 1.904 -19.136 1.00 91.25 72 PRO A N 1
ATOM 518 C CA . PRO A 1 72 ? 16.665 2.005 -20.538 1.00 91.25 72 PRO A CA 1
ATOM 519 C C . PRO A 1 72 ? 15.988 0.949 -21.428 1.00 91.25 72 PRO A C 1
ATOM 521 O O . PRO A 1 72 ? 16.010 1.066 -22.651 1.00 91.25 72 PRO A O 1
ATOM 524 N N . ILE A 1 73 ? 15.378 -0.083 -20.832 1.00 93.88 73 ILE A N 1
ATOM 525 C CA . ILE A 1 73 ? 14.735 -1.187 -21.548 1.00 93.88 73 ILE A CA 1
ATOM 526 C C . ILE A 1 73 ? 13.254 -0.854 -21.738 1.00 93.88 73 ILE A C 1
ATOM 528 O O . ILE A 1 73 ? 12.498 -0.786 -20.768 1.00 93.88 73 ILE A O 1
ATOM 532 N N . LEU A 1 74 ? 12.820 -0.692 -22.993 1.00 94.19 74 LEU A N 1
ATOM 533 C CA . LEU A 1 74 ? 11.447 -0.286 -23.322 1.00 94.19 74 LEU A CA 1
ATOM 534 C C . LEU A 1 74 ? 10.390 -1.226 -22.723 1.00 94.19 74 LEU A C 1
ATOM 536 O O . LEU A 1 74 ? 9.399 -0.755 -22.173 1.00 94.19 74 LEU A O 1
ATOM 540 N N . LEU A 1 75 ? 10.619 -2.542 -22.779 1.00 94.56 75 LEU A N 1
ATOM 541 C CA . LEU A 1 75 ? 9.697 -3.528 -22.212 1.00 94.56 75 LEU A CA 1
ATOM 542 C C . LEU A 1 75 ? 9.537 -3.349 -20.696 1.00 94.56 75 LEU A C 1
ATOM 544 O O . LEU A 1 75 ? 8.413 -3.265 -20.211 1.00 94.56 75 LEU A O 1
ATOM 548 N N . ASN A 1 76 ? 10.646 -3.230 -19.958 1.00 93.50 76 ASN A N 1
ATOM 549 C CA . ASN A 1 76 ? 10.618 -3.020 -18.507 1.00 93.50 76 ASN A CA 1
ATOM 550 C C . ASN A 1 76 ? 9.905 -1.718 -18.150 1.00 93.50 76 ASN A C 1
ATOM 552 O O . ASN A 1 76 ? 9.103 -1.699 -17.219 1.00 93.50 76 ASN A O 1
ATOM 556 N N . ARG A 1 77 ? 10.157 -0.648 -18.914 1.00 95.31 77 ARG A N 1
ATOM 557 C CA . ARG A 1 77 ? 9.490 0.644 -18.739 1.00 95.31 77 ARG A CA 1
ATOM 558 C C . ARG A 1 77 ? 7.982 0.520 -18.924 1.00 95.31 77 ARG A C 1
ATOM 560 O O . ARG A 1 77 ? 7.238 0.934 -18.043 1.00 95.31 77 ARG A O 1
ATOM 567 N N . ILE A 1 78 ? 7.529 -0.051 -20.043 1.00 96.62 78 ILE A N 1
ATOM 568 C CA . ILE A 1 78 ? 6.096 -0.197 -20.339 1.00 96.62 78 ILE A CA 1
ATOM 569 C C . ILE A 1 78 ? 5.425 -1.057 -19.272 1.00 96.62 78 ILE A C 1
ATOM 571 O O . ILE A 1 78 ? 4.422 -0.630 -18.703 1.00 96.62 78 ILE A O 1
ATOM 575 N N . VAL A 1 79 ? 5.984 -2.233 -18.971 1.00 96.56 79 VAL A N 1
ATOM 576 C CA . VAL A 1 79 ? 5.405 -3.163 -17.993 1.00 96.56 79 VAL A CA 1
ATOM 577 C C . VAL A 1 79 ? 5.340 -2.509 -16.619 1.00 96.56 79 VAL A C 1
ATOM 579 O O . VAL A 1 79 ? 4.253 -2.409 -16.066 1.00 96.56 79 VAL A O 1
ATOM 582 N N . THR A 1 80 ? 6.459 -1.985 -16.112 1.00 95.62 80 THR A N 1
ATOM 583 C CA . THR A 1 80 ? 6.521 -1.380 -14.775 1.00 95.62 80 THR A CA 1
ATOM 584 C C . THR A 1 80 ? 5.599 -0.169 -14.670 1.00 95.62 80 THR A C 1
ATOM 586 O O . THR A 1 80 ? 4.802 -0.085 -13.745 1.00 95.62 80 THR A O 1
ATOM 589 N N . VAL A 1 81 ? 5.647 0.774 -15.611 1.00 97.62 81 VAL A N 1
ATOM 590 C CA . VAL A 1 81 ? 4.828 1.991 -15.504 1.00 97.62 81 VAL A CA 1
ATOM 591 C C . VAL A 1 81 ? 3.342 1.661 -15.630 1.00 97.62 81 VAL A C 1
ATOM 593 O O . VAL A 1 81 ? 2.554 2.083 -14.786 1.00 97.62 81 VAL A O 1
ATOM 596 N N . SER A 1 82 ? 2.944 0.884 -16.643 1.00 97.88 82 SER A N 1
ATOM 597 C CA . SER A 1 82 ? 1.525 0.571 -16.856 1.00 97.88 82 SER A CA 1
ATOM 598 C C . SER A 1 82 ? 0.937 -0.273 -15.725 1.00 97.88 82 SER A C 1
ATOM 600 O O . SER A 1 82 ? -0.174 0.018 -15.276 1.00 97.88 82 SER A O 1
ATOM 602 N N . SER A 1 83 ? 1.680 -1.262 -15.212 1.00 97.56 83 SER A N 1
ATOM 603 C CA . SER A 1 83 ? 1.212 -2.104 -14.111 1.00 97.56 83 SER A CA 1
ATOM 604 C C . SER A 1 83 ? 1.007 -1.282 -12.843 1.00 97.56 83 SER A C 1
ATOM 606 O O . SER A 1 83 ? -0.064 -1.349 -12.252 1.00 97.56 83 SER A O 1
ATOM 608 N N . HIS A 1 84 ? 1.975 -0.448 -12.459 1.00 97.75 84 HIS A N 1
ATOM 609 C CA . HIS A 1 84 ? 1.897 0.319 -11.216 1.00 97.75 84 HIS A CA 1
ATOM 610 C C . HIS A 1 84 ? 0.876 1.460 -11.299 1.00 97.75 84 HIS A C 1
AT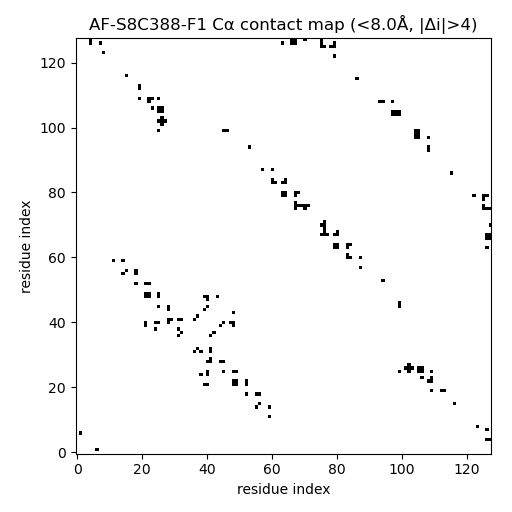OM 612 O O . HIS A 1 84 ? 0.205 1.732 -10.308 1.00 97.75 84 HIS A O 1
ATOM 618 N N . VAL A 1 85 ? 0.674 2.078 -12.471 1.00 98.25 85 VAL A N 1
ATOM 619 C CA . VAL A 1 85 ? -0.434 3.030 -12.684 1.00 98.25 85 VAL A CA 1
ATOM 620 C C . VAL A 1 85 ? -1.788 2.332 -12.538 1.00 98.25 85 VAL A C 1
ATOM 622 O O . VAL A 1 85 ? -2.668 2.840 -11.844 1.00 98.25 85 VAL A O 1
ATOM 625 N N . CYS A 1 86 ? -1.954 1.154 -13.148 1.00 98.25 86 CYS A N 1
ATOM 626 C CA . CYS A 1 86 ? -3.185 0.371 -13.040 1.00 98.25 86 CYS A CA 1
ATOM 627 C C . CYS A 1 86 ? -3.459 -0.042 -11.588 1.00 98.25 86 CYS A C 1
ATOM 629 O O . CYS A 1 86 ? -4.549 0.194 -11.067 1.00 98.25 86 CYS A O 1
ATOM 631 N N . ILE A 1 87 ? -2.449 -0.588 -10.907 1.00 97.94 87 ILE A N 1
ATOM 632 C CA . ILE A 1 87 ? -2.548 -1.012 -9.510 1.00 97.94 87 ILE A CA 1
ATOM 633 C C . ILE A 1 87 ? -2.868 0.177 -8.599 1.00 97.94 87 ILE A C 1
ATOM 635 O O . ILE A 1 87 ? -3.765 0.068 -7.767 1.00 97.94 87 ILE A O 1
ATOM 639 N N . ALA A 1 88 ? -2.201 1.321 -8.777 1.00 97.94 88 ALA A N 1
ATOM 640 C CA . ALA A 1 88 ? -2.494 2.541 -8.031 1.00 97.94 88 ALA A CA 1
ATOM 641 C C . ALA A 1 88 ? -3.948 2.999 -8.242 1.00 97.94 88 ALA A C 1
ATOM 643 O O . ALA A 1 88 ? -4.635 3.327 -7.276 1.00 97.94 88 ALA A O 1
ATOM 644 N N . GLY A 1 89 ? -4.453 2.948 -9.480 1.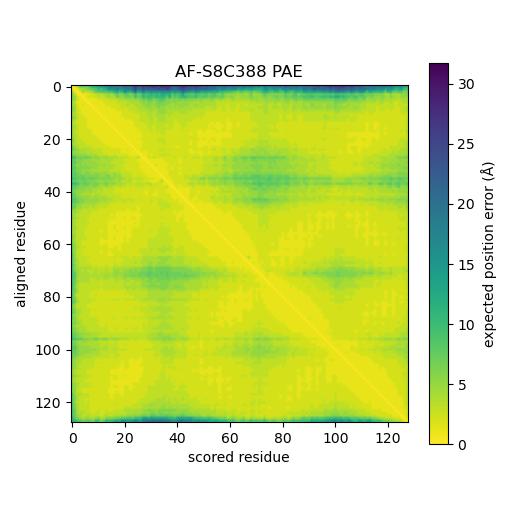00 97.94 89 GLY A N 1
ATOM 645 C CA . GLY A 1 89 ? -5.856 3.233 -9.785 1.00 97.94 89 GLY A CA 1
ATOM 646 C C . GLY A 1 89 ? -6.820 2.282 -9.069 1.00 97.94 89 GLY A C 1
ATOM 647 O O . GLY A 1 89 ? -7.754 2.729 -8.404 1.00 97.94 89 GLY A O 1
ATOM 648 N N . VAL A 1 90 ? -6.566 0.972 -9.130 1.00 97.94 90 VAL A N 1
ATOM 649 C CA . VAL A 1 90 ? -7.369 -0.040 -8.421 1.00 97.94 90 VAL A CA 1
ATOM 650 C C . VAL A 1 90 ? -7.307 0.162 -6.905 1.00 97.94 90 VAL A C 1
ATOM 652 O O . VAL A 1 90 ? -8.332 0.042 -6.233 1.00 97.94 90 VAL A O 1
ATOM 655 N N . ALA A 1 91 ? -6.137 0.495 -6.357 1.00 97.38 91 ALA A N 1
ATOM 656 C CA . ALA A 1 91 ? -5.963 0.772 -4.938 1.00 97.38 91 ALA A CA 1
ATOM 657 C C . ALA A 1 91 ? -6.805 1.975 -4.501 1.00 97.38 91 ALA A C 1
ATOM 659 O O . ALA A 1 91 ? -7.552 1.851 -3.535 1.00 97.38 91 ALA A O 1
ATOM 660 N N . VAL A 1 92 ? -6.775 3.084 -5.248 1.00 97.56 92 VAL A N 1
ATOM 661 C CA . VAL A 1 92 ? -7.631 4.255 -4.990 1.00 97.56 92 VAL A CA 1
ATOM 662 C C . VAL A 1 92 ? -9.113 3.882 -5.053 1.00 97.56 92 VAL A C 1
ATOM 664 O O . VAL A 1 92 ? -9.875 4.216 -4.153 1.00 97.56 92 VAL A O 1
ATOM 667 N N . LEU A 1 93 ? -9.545 3.128 -6.065 1.00 97.00 93 LEU A N 1
ATOM 668 C CA . LEU A 1 93 ? -10.942 2.689 -6.144 1.00 97.00 93 LEU A CA 1
ATOM 669 C C . LEU A 1 93 ? -11.341 1.816 -4.947 1.00 97.00 93 LEU A C 1
ATOM 671 O O . LEU A 1 93 ? -12.456 1.932 -4.437 1.00 97.00 93 LEU A O 1
ATOM 675 N N . ARG A 1 94 ? -10.435 0.959 -4.461 1.00 96.81 94 ARG A N 1
ATOM 676 C CA . ARG A 1 94 ? -10.694 0.171 -3.253 1.00 96.81 94 ARG A CA 1
ATOM 677 C C . ARG A 1 94 ? -10.774 1.036 -2.009 1.00 96.81 94 ARG A C 1
ATOM 679 O O . ARG A 1 94 ? -11.679 0.776 -1.221 1.00 96.81 94 ARG A O 1
ATOM 686 N N . THR A 1 95 ? -9.922 2.047 -1.834 1.00 94.75 95 THR A N 1
ATOM 687 C CA . THR A 1 95 ? -9.956 2.903 -0.632 1.00 94.75 95 THR A CA 1
ATOM 688 C C . THR A 1 95 ? -11.261 3.679 -0.513 1.00 94.75 95 THR A C 1
ATOM 690 O O . THR A 1 95 ? -11.784 3.794 0.590 1.00 94.75 95 THR A O 1
ATOM 693 N N . LEU A 1 96 ? -11.847 4.104 -1.636 1.00 94.69 96 LEU A N 1
ATOM 694 C CA . LEU A 1 96 ? -13.162 4.758 -1.672 1.00 94.69 96 LEU A CA 1
ATOM 695 C C . LEU A 1 96 ? -14.316 3.852 -1.208 1.00 94.69 96 LEU A C 1
ATOM 697 O O . LEU A 1 96 ? -15.370 4.351 -0.829 1.00 94.69 96 LEU A O 1
ATOM 701 N N . SER A 1 97 ? -14.132 2.529 -1.240 1.00 94.38 97 SER A N 1
ATOM 702 C CA . SER A 1 97 ? -15.142 1.547 -0.818 1.00 94.38 97 SER A CA 1
ATOM 703 C C . SER A 1 97 ? -14.960 1.034 0.615 1.00 94.38 97 SER A C 1
ATOM 705 O O . SER A 1 97 ? -15.740 0.190 1.060 1.00 94.38 97 SER A O 1
ATOM 707 N N . VAL A 1 98 ? -13.914 1.477 1.323 1.00 97.56 98 VAL A N 1
ATOM 708 C CA . VAL A 1 98 ? -13.630 1.015 2.686 1.00 97.56 98 VAL A CA 1
ATOM 709 C C . VAL A 1 98 ? -14.531 1.746 3.674 1.00 97.56 98 VAL A C 1
ATOM 711 O O . VAL A 1 98 ? -14.511 2.968 3.769 1.00 97.56 98 VAL A O 1
ATOM 714 N N . ASP A 1 99 ? -15.270 0.968 4.457 1.00 97.44 99 ASP A N 1
ATOM 715 C CA . ASP A 1 99 ? -16.016 1.451 5.616 1.00 97.44 99 ASP A CA 1
ATOM 716 C C . ASP A 1 99 ? -15.219 1.112 6.874 1.00 97.44 99 ASP A C 1
ATOM 718 O O . ASP A 1 99 ? -15.145 -0.047 7.283 1.00 97.44 99 ASP A O 1
ATOM 722 N N . LEU A 1 100 ? -14.605 2.123 7.488 1.00 95.75 100 LEU A N 1
ATOM 723 C CA . LEU A 1 100 ? -13.777 1.927 8.678 1.00 95.75 100 LEU A CA 1
ATOM 724 C C . LEU A 1 100 ? -14.584 1.461 9.896 1.00 95.75 100 LEU A C 1
ATOM 726 O O . LEU A 1 100 ? -14.042 0.770 10.752 1.00 95.75 100 LEU A O 1
ATOM 730 N N . SER A 1 101 ? -15.887 1.744 9.939 1.00 93.88 101 SER A N 1
ATOM 731 C CA . SER A 1 101 ? -16.758 1.317 11.041 1.00 93.88 101 SER A CA 1
ATOM 732 C C . SER A 1 101 ? -17.056 -0.185 11.008 1.00 93.88 101 SER A C 1
ATOM 734 O O . SER A 1 101 ? -17.571 -0.738 11.978 1.00 93.88 101 SER A O 1
ATOM 736 N N . SER A 1 102 ? -16.742 -0.858 9.896 1.00 96.69 102 SER A N 1
ATOM 737 C CA . SER A 1 102 ? -17.005 -2.276 9.678 1.00 96.69 102 SER A CA 1
ATOM 738 C C . SER A 1 102 ? -15.709 -3.092 9.750 1.00 96.69 102 SER A C 1
ATOM 740 O O . SER A 1 102 ? -14.924 -3.072 8.795 1.00 96.69 102 SER A O 1
ATOM 742 N N . PRO A 1 103 ? -15.500 -3.903 10.810 1.00 94.31 103 PRO A N 1
ATOM 743 C CA . PRO A 1 103 ? -14.344 -4.798 10.920 1.00 94.31 103 PRO A CA 1
ATOM 744 C C . PRO A 1 103 ? -14.175 -5.724 9.711 1.00 94.31 103 PRO A C 1
ATOM 746 O O . PRO A 1 103 ? -13.064 -6.002 9.272 1.00 94.31 103 PRO A O 1
ATOM 749 N N . LYS A 1 104 ? -15.287 -6.168 9.107 1.00 96.88 104 LYS A N 1
ATOM 750 C CA . LYS A 1 104 ? -15.257 -6.984 7.883 1.00 96.88 104 LYS A CA 1
ATOM 751 C C . LYS A 1 104 ? -14.700 -6.204 6.689 1.00 96.88 104 LYS A C 1
ATOM 753 O O . LYS A 1 104 ? -13.960 -6.767 5.885 1.00 96.88 104 LYS A O 1
ATOM 758 N N . SER A 1 105 ? -15.057 -4.926 6.559 1.00 97.69 105 SER A N 1
ATOM 759 C CA . SER A 1 105 ? -14.600 -4.066 5.462 1.00 97.69 105 SER A CA 1
ATOM 760 C C . SER A 1 105 ? -13.108 -3.749 5.588 1.00 97.69 105 SER A C 1
ATOM 762 O O . SER A 1 105 ? -12.354 -3.902 4.624 1.00 97.69 105 SER A O 1
ATOM 764 N N . THR A 1 106 ? -12.640 -3.422 6.794 1.00 97.06 106 THR A N 1
ATOM 765 C CA . THR A 1 106 ? -11.213 -3.181 7.058 1.00 97.06 106 THR A CA 1
ATOM 766 C C . THR A 1 106 ? -10.373 -4.451 6.978 1.00 97.06 106 THR A C 1
ATOM 768 O O . THR A 1 106 ? -9.268 -4.416 6.437 1.00 97.06 106 THR A O 1
ATOM 771 N N . GLN A 1 107 ? -10.907 -5.602 7.392 1.00 97.69 107 GLN A N 1
ATOM 772 C CA . GLN A 1 107 ? -10.254 -6.894 7.179 1.00 97.69 107 GLN A CA 1
ATOM 773 C C . GLN A 1 107 ? -10.143 -7.233 5.685 1.00 97.69 107 GLN A C 1
ATOM 775 O O . GLN A 1 107 ? -9.101 -7.704 5.225 1.00 97.69 107 GLN A O 1
ATOM 780 N N . ALA A 1 108 ? -11.183 -6.957 4.892 1.00 97.94 108 ALA A N 1
ATOM 781 C CA . ALA A 1 108 ? -11.123 -7.128 3.443 1.00 97.94 108 ALA A CA 1
ATOM 782 C C . ALA A 1 108 ? -10.077 -6.202 2.796 1.00 97.94 108 ALA A C 1
ATOM 784 O O . ALA A 1 108 ? -9.383 -6.623 1.868 1.00 97.94 108 ALA A O 1
ATOM 785 N N . PHE A 1 109 ? -9.925 -4.970 3.294 1.00 97.94 109 PHE A N 1
ATOM 786 C CA . PHE A 1 109 ? -8.860 -4.058 2.871 1.00 97.94 109 PHE A CA 1
ATOM 787 C C . PHE A 1 109 ? -7.464 -4.594 3.225 1.00 97.94 109 PHE A C 1
ATOM 789 O O . PHE A 1 109 ? -6.583 -4.616 2.369 1.00 97.94 109 PHE A O 1
ATOM 796 N N . TYR A 1 110 ? -7.275 -5.122 4.435 1.00 97.44 110 TYR A N 1
ATOM 797 C CA . TYR A 1 110 ? -6.028 -5.778 4.835 1.00 97.44 110 TYR A CA 1
ATOM 798 C C . TYR A 1 110 ? -5.648 -6.937 3.894 1.00 97.44 110 TYR A C 1
ATOM 800 O O . TYR A 1 110 ? -4.526 -6.990 3.387 1.00 97.44 110 TYR A O 1
ATOM 808 N N . TYR A 1 111 ? -6.588 -7.832 3.570 1.00 97.81 111 TYR A N 1
ATOM 809 C CA . TYR A 1 111 ? -6.332 -8.909 2.603 1.00 97.81 111 TYR A CA 1
ATOM 810 C C . TYR A 1 111 ? -6.097 -8.402 1.180 1.00 97.81 111 TYR A C 1
ATOM 812 O O . TYR A 1 111 ? -5.356 -9.021 0.417 1.00 97.81 111 TYR A O 1
ATOM 820 N N . PHE A 1 112 ? -6.712 -7.283 0.804 1.00 98.06 112 PHE A N 1
ATOM 821 C CA . PHE A 1 112 ? -6.429 -6.638 -0.470 1.00 98.06 112 PHE A CA 1
ATOM 822 C C . PHE A 1 112 ? -4.962 -6.189 -0.555 1.00 98.06 112 PHE A C 1
ATOM 824 O O . PHE A 1 112 ? -4.322 -6.484 -1.559 1.00 98.06 112 PHE A O 1
ATOM 831 N N . ILE A 1 113 ? -4.385 -5.607 0.503 1.00 97.50 113 ILE A N 1
ATOM 832 C CA . ILE A 1 113 ? -2.954 -5.245 0.539 1.00 97.50 113 ILE A CA 1
ATOM 833 C C . ILE A 1 113 ? -2.055 -6.477 0.374 1.00 97.50 113 ILE A C 1
ATOM 835 O O . ILE A 1 113 ? -1.076 -6.427 -0.368 1.00 97.50 113 ILE A O 1
ATOM 839 N N . TRP A 1 114 ? -2.402 -7.609 0.990 1.00 97.56 114 TRP A N 1
ATOM 840 C CA . TRP A 1 114 ? -1.675 -8.864 0.761 1.00 97.56 114 TRP A CA 1
ATOM 841 C C . TRP A 1 114 ? -1.703 -9.301 -0.703 1.00 97.56 114 TRP A C 1
ATOM 843 O O . TRP A 1 114 ? -0.677 -9.697 -1.248 1.00 97.56 114 TRP A O 1
ATOM 853 N N . ARG A 1 115 ? -2.857 -9.194 -1.372 1.00 97.81 115 ARG A N 1
ATOM 854 C CA . ARG A 1 115 ? -2.965 -9.486 -2.813 1.00 97.81 115 ARG A CA 1
ATOM 855 C C . ARG A 1 115 ? -2.075 -8.565 -3.638 1.00 97.81 115 ARG A C 1
ATOM 857 O O . ARG A 1 115 ? -1.426 -9.046 -4.560 1.00 97.81 115 ARG A O 1
ATOM 864 N N . LEU A 1 116 ? -2.009 -7.281 -3.285 1.00 97.31 116 LEU A N 1
ATOM 865 C CA . LEU A 1 116 ? -1.104 -6.334 -3.930 1.00 97.31 116 LEU A CA 1
ATOM 866 C C . LEU A 1 116 ? 0.362 -6.757 -3.776 1.00 97.31 116 LEU A C 1
ATOM 868 O O . LEU A 1 116 ? 1.073 -6.785 -4.771 1.00 97.31 116 LEU A O 1
ATOM 872 N N . LEU A 1 117 ? 0.792 -7.187 -2.585 1.00 96.31 117 LEU A N 1
ATOM 873 C CA . LEU A 1 117 ? 2.152 -7.703 -2.375 1.00 96.31 117 LEU A CA 1
ATOM 874 C C . LEU A 1 117 ? 2.471 -8.908 -3.280 1.00 96.31 117 LEU A C 1
ATOM 876 O O . LEU A 1 117 ? 3.557 -8.983 -3.850 1.00 96.31 117 LEU A O 1
ATOM 880 N N . TYR A 1 118 ? 1.532 -9.842 -3.455 1.00 95.94 118 TYR A N 1
ATOM 881 C CA . TYR A 1 118 ? 1.739 -10.971 -4.370 1.00 95.94 118 TYR A CA 1
ATOM 882 C C . TYR A 1 118 ? 1.876 -10.529 -5.831 1.00 95.94 118 TYR A C 1
ATOM 884 O O . TYR A 1 118 ? 2.686 -11.095 -6.566 1.00 95.94 118 TYR A O 1
ATOM 892 N N . VAL A 1 119 ? 1.118 -9.512 -6.248 1.00 96.12 119 VAL A N 1
ATOM 893 C CA . VAL A 1 119 ? 1.275 -8.906 -7.577 1.00 96.12 119 VAL A CA 1
ATOM 894 C C . VAL A 1 119 ? 2.657 -8.264 -7.708 1.00 96.12 119 VAL A C 1
ATOM 896 O O . VAL A 1 119 ? 3.331 -8.493 -8.708 1.00 96.12 119 VAL A O 1
ATOM 899 N N . GLU A 1 120 ? 3.133 -7.552 -6.685 1.00 95.00 120 GLU A N 1
ATOM 900 C CA . GLU A 1 120 ? 4.480 -6.970 -6.685 1.00 95.00 120 GLU A CA 1
ATOM 901 C C . GLU A 1 120 ? 5.577 -8.025 -6.836 1.00 95.00 120 GLU A C 1
ATOM 903 O O . GLU A 1 120 ? 6.510 -7.837 -7.616 1.00 95.00 120 GLU A O 1
ATOM 908 N N . TYR A 1 121 ? 5.452 -9.179 -6.174 1.00 93.62 121 TYR A N 1
ATOM 909 C CA . TYR A 1 121 ? 6.403 -10.277 -6.365 1.00 93.62 121 TYR A CA 1
ATOM 910 C C . TYR A 1 121 ? 6.481 -10.758 -7.815 1.00 93.62 121 TYR A C 1
ATOM 912 O O . TYR A 1 121 ? 7.572 -11.072 -8.293 1.00 93.62 121 TYR A O 1
ATOM 920 N N . ALA A 1 122 ? 5.359 -10.765 -8.536 1.00 93.81 122 ALA A N 1
ATOM 921 C CA . ALA A 1 122 ? 5.349 -11.085 -9.960 1.00 93.81 122 ALA A CA 1
ATOM 922 C C . ALA A 1 122 ? 5.980 -9.976 -10.826 1.00 93.81 122 ALA A C 1
ATOM 924 O O . ALA A 1 122 ? 6.500 -10.264 -11.905 1.00 93.81 122 ALA A O 1
ATOM 925 N N . LEU A 1 123 ? 5.963 -8.722 -10.360 1.00 93.50 123 LEU A N 1
ATOM 926 C CA . LEU A 1 123 ? 6.502 -7.559 -11.071 1.00 93.50 123 LEU A CA 1
ATOM 927 C C . LEU A 1 123 ? 7.993 -7.305 -10.817 1.00 93.50 123 LEU A C 1
ATOM 929 O O . LEU A 1 123 ? 8.641 -6.695 -11.669 1.00 93.50 123 LEU A O 1
ATOM 933 N N . ILE A 1 124 ? 8.565 -7.807 -9.716 1.00 91.44 124 ILE A N 1
ATOM 934 C CA . ILE A 1 124 ? 9.993 -7.658 -9.367 1.00 91.44 124 ILE A CA 1
ATOM 935 C C . ILE A 1 124 ? 10.955 -7.890 -10.550 1.00 91.44 124 ILE A C 1
ATOM 937 O O . ILE A 1 124 ? 11.879 -7.090 -10.714 1.00 91.44 124 ILE A O 1
ATOM 941 N N . PRO A 1 125 ? 10.780 -8.912 -11.415 1.00 89.88 125 PRO A N 1
ATOM 942 C CA . PRO A 1 125 ? 11.671 -9.123 -12.554 1.00 89.88 125 PRO A CA 1
ATOM 943 C C . PRO A 1 125 ? 11.705 -7.962 -13.557 1.00 89.88 125 PRO A C 1
ATOM 945 O O . PRO A 1 125 ? 12.666 -7.854 -14.310 1.00 89.88 125 PRO A O 1
ATOM 948 N N . PHE A 1 126 ? 10.694 -7.099 -13.597 1.00 87.44 126 PHE A N 1
ATOM 949 C CA . PHE A 1 126 ? 10.603 -5.989 -14.549 1.00 87.44 126 PHE A CA 1
ATOM 950 C C . PHE A 1 126 ? 11.075 -4.655 -13.962 1.00 87.44 126 PHE A C 1
ATOM 952 O O . PHE A 1 126 ? 11.384 -3.739 -14.722 1.00 87.44 126 PHE A O 1
ATOM 959 N N . ILE A 1 127 ? 11.208 -4.566 -12.634 1.00 82.06 127 ILE A N 1
ATOM 960 C CA . ILE A 1 127 ? 11.696 -3.380 -11.922 1.00 82.06 127 ILE A CA 1
ATOM 961 C C . ILE A 1 127 ? 13.232 -3.355 -12.009 1.00 82.06 127 ILE A C 1
ATOM 963 O O . ILE A 1 127 ? 13.938 -3.876 -11.140 1.00 82.06 127 ILE A O 1
ATOM 967 N N . ARG A 1 128 ? 13.762 -2.805 -13.109 1.00 70.94 128 ARG A N 1
ATOM 968 C CA . ARG A 1 128 ? 15.205 -2.704 -13.390 1.00 70.94 128 ARG A CA 1
ATOM 969 C C . ARG A 1 128 ? 15.582 -1.405 -14.081 1.00 70.94 128 ARG A C 1
ATOM 971 O O . ARG A 1 128 ? 14.855 -1.023 -15.028 1.00 70.94 128 ARG A O 1
#

Foldseek 3Di:
DQDPLNVLVVVLVVLLVVLLVLLVCLLCLVVCVVVVHPDPCVVVNNVVSLVVSLVSLLVSLVVQLVLLCPDPDPVLNCLSNVVSVVVNVVSVVLSVVADSVHSVSSVVNSVVSVVVVVVVVVSSVSRD

Radius of gyration: 16.16 Å; Cα contacts (8 Å, |Δi|>4): 113; chains: 1; bounding box: 45×20×50 Å

pLDDT: mean 94.28, std 6.15, range [51.78, 98.25]

Solvent-accessible surface area (backbone atoms only — not comparable to full-atom values): 6844 Å² total; per-residue (Å²): 135,87,50,73,56,58,53,51,51,53,49,51,53,51,53,51,50,52,37,50,61,55,35,67,45,52,38,44,36,68,60,40,47,75,71,68,49,90,44,66,36,54,74,69,32,54,66,59,47,49,52,51,34,51,52,53,54,51,50,51,36,51,50,48,30,55,50,12,69,70,25,90,47,67,66,30,19,52,52,32,30,52,50,34,54,51,50,48,51,52,50,53,58,49,59,77,70,54,43,80,90,35,45,68,42,30,42,51,49,37,54,47,54,53,52,50,53,57,52,47,64,72,44,52,88,36,59,89

InterPro domains:
  IPR000537 UbiA prenyltransferase [PF01040] (6-115)

Mean predicted aligned error: 3.19 Å

Nearest PDB structures (foldseek):
  5l0j-assembly1_A  TM=3.255E-01  e=8.072E+00  Homo sapiens

Sequence (128 aa):
VLTKSILLSSCLCSLFSLIISLAKDLPDVEGDRKAGLNLLSVKIGQMPVFVICVSMLMATYGLCIGIGLSSPILLNRIVTVSSHVCIAGVAVLRTLSVDLSSPKSTQAFYYFIWRLLYVEYALIPFIR

Secondary structure (DSSP, 8-state):
---HHHHHHHHHHHHHHHHHHHHTTSS-HHHHHHTT---HHHHH-HHHHHHHHHHHHHHHHHHHHHHHHH-SSHHHHHHHHHHHHHHHHHHHHHHTT--TT-HHHHHHHHHHHHHHHHHHHHHGGG--

Organism: NCBI:txid192259